Protein AF-A0A935JUA1-F1 (afdb_monomer)

Solvent-accessible surface area (backbone atoms only — not comparable to full-atom values): 9125 Å² total; per-residue (Å²): 142,88,79,90,74,80,82,73,82,75,77,75,76,74,72,76,49,71,68,59,48,51,54,52,48,50,54,49,51,51,56,38,44,55,53,49,54,50,46,40,53,50,44,53,53,50,51,53,51,47,52,55,48,43,54,52,52,71,74,44,95,66,93,47,72,66,62,54,50,54,50,52,53,50,52,52,50,51,50,52,46,51,52,54,48,54,50,41,49,51,53,51,54,53,48,61,71,70,57,89,77,80,52,75,71,60,48,54,51,52,52,51,48,54,48,53,62,70,69,41,48,60,71,59,53,49,52,50,53,54,51,39,52,51,28,53,74,71,66,35,60,67,60,34,40,52,52,53,53,56,46,52,65,69,66,64,123

Mean predicted aligned error: 9.27 Å

Foldseek 3Di:
DDDDDDPPPPPPPPDDDLVRLVVVLVVLLVVLVVLLVVLLVLLVVLLVLLVVLLVVLVPDPFDDPVSVVSLVVSLVSLVVSVVSLVVSVVSLVVSVVVDPDDDPVSVVSSVVSVVSSVLSCSVVSNVLSVVLVVCVVVRNSVVNSVSSVVSVVVNPD

Secondary structure (DSSP, 8-state):
--------------PPPHHHHHHHHHHHHHHHHHHHHHHHHHHHHHHHHHHHHHHHHHH-SS--HHHHHHHHHHHHHHHHHHHHHHHHHHHHHHHHHH-SS--HHHHHHHHHHHHHHHHT-HHHHHHHHHHHHHHHHTT-HHHHHHHHHHHHHHH--

pLDDT: mean 80.03, std 11.72, range [40.88, 91.44]

Nearest PDB structures (foldseek):
  8gl3-assembly1_A  TM=3.895E-01  e=1.467E-01  synthetic construct
  6qhd-assembly1_B  TM=4.869E-01  e=8.454E+00  Homo sapiens

Structure (mmCIF, N/CA/C/O backbone):
data_AF-A0A935JUA1-F1
#
_entry.id   AF-A0A935JUA1-F1
#
loop_
_atom_site.group_PDB
_atom_site.id
_atom_site.type_symbol
_atom_site.label_atom_id
_atom_site.label_alt_id
_atom_site.label_comp_id
_atom_site.label_asym_id
_atom_site.label_entity_id
_atom_site.label_seq_id
_atom_site.pdbx_PDB_ins_code
_atom_site.Cartn_x
_atom_site.Cartn_y
_atom_site.Cartn_z
_atom_site.occupancy
_atom_site.B_iso_or_equiv
_atom_site.auth_seq_id
_atom_site.auth_comp_id
_atom_site.auth_asym_id
_atom_site.auth_atom_id
_atom_site.pdbx_PDB_model_num
ATOM 1 N N . MET A 1 1 ? 32.026 -42.799 -52.537 1.00 51.78 1 MET A N 1
ATOM 2 C CA . MET A 1 1 ? 32.305 -41.855 -51.430 1.00 51.78 1 MET A CA 1
ATOM 3 C C . MET A 1 1 ? 32.327 -40.446 -52.000 1.00 51.78 1 MET A C 1
ATOM 5 O O . MET A 1 1 ? 32.982 -40.281 -53.017 1.00 51.78 1 MET A O 1
ATOM 9 N N . ALA A 1 2 ? 31.596 -39.523 -51.358 1.00 40.88 2 ALA A N 1
ATOM 10 C CA . ALA A 1 2 ? 31.532 -38.050 -51.498 1.00 40.88 2 ALA A CA 1
ATOM 11 C C . ALA A 1 2 ? 30.041 -37.652 -51.431 1.00 40.88 2 ALA A C 1
ATOM 13 O O . ALA A 1 2 ? 29.331 -37.746 -52.421 1.00 40.88 2 ALA A O 1
ATOM 14 N N . ALA A 1 3 ? 29.449 -37.626 -50.238 1.00 42.34 3 ALA A N 1
ATOM 15 C CA . ALA A 1 3 ? 29.450 -36.533 -49.254 1.00 42.34 3 ALA A CA 1
ATOM 16 C C . ALA A 1 3 ? 28.120 -35.762 -49.344 1.00 42.34 3 ALA A C 1
ATOM 18 O O . ALA A 1 3 ? 27.952 -34.854 -50.149 1.00 42.34 3 ALA A O 1
ATOM 19 N N . ASN A 1 4 ? 27.177 -36.192 -48.500 1.00 48.34 4 ASN A N 1
ATOM 20 C CA . ASN A 1 4 ? 26.035 -35.400 -48.057 1.00 48.34 4 ASN A CA 1
ATOM 21 C C . ASN A 1 4 ? 26.548 -34.136 -47.359 1.00 48.34 4 ASN A C 1
ATOM 23 O O . ASN A 1 4 ? 27.278 -34.255 -46.376 1.00 48.34 4 ASN A O 1
ATOM 27 N N . HIS A 1 5 ? 26.071 -32.967 -47.770 1.00 52.44 5 HIS A N 1
ATOM 28 C CA . HIS A 1 5 ? 25.950 -31.823 -46.874 1.00 52.44 5 HIS A CA 1
ATOM 29 C C . HIS A 1 5 ? 24.522 -31.282 -47.004 1.00 52.44 5 HIS A C 1
ATOM 31 O O . HIS A 1 5 ? 24.181 -30.761 -48.063 1.00 52.44 5 HIS A O 1
ATOM 37 N N . PRO A 1 6 ? 23.661 -31.450 -45.983 1.00 52.06 6 PRO A N 1
ATOM 38 C CA . PRO A 1 6 ? 22.397 -30.738 -45.938 1.00 52.06 6 PRO A CA 1
ATOM 39 C C . PRO A 1 6 ? 22.712 -29.268 -45.655 1.00 52.06 6 PRO A C 1
ATOM 41 O O . PRO A 1 6 ? 23.416 -28.960 -44.690 1.00 52.06 6 PRO A O 1
ATOM 44 N N . GLU A 1 7 ? 22.228 -28.375 -46.514 1.00 54.00 7 GLU A N 1
ATOM 45 C CA . GLU A 1 7 ? 22.232 -26.934 -46.275 1.00 54.00 7 GLU A CA 1
ATOM 46 C C . GLU A 1 7 ? 21.521 -26.691 -44.942 1.00 54.00 7 GLU A C 1
ATOM 48 O O . GLU A 1 7 ? 20.315 -26.900 -44.797 1.00 54.00 7 GLU A O 1
ATOM 53 N N . ALA A 1 8 ? 22.306 -26.369 -43.916 1.00 51.72 8 ALA A N 1
ATOM 54 C CA . ALA A 1 8 ? 21.780 -26.053 -42.608 1.00 51.72 8 ALA A CA 1
ATOM 55 C C . ALA A 1 8 ? 20.876 -24.828 -42.762 1.00 51.72 8 ALA A C 1
ATOM 57 O O . ALA A 1 8 ? 21.348 -23.758 -43.144 1.00 51.72 8 ALA A O 1
ATOM 58 N N . ASN A 1 9 ? 19.587 -24.999 -42.462 1.00 45.09 9 ASN A N 1
ATOM 59 C CA . ASN A 1 9 ? 18.669 -23.901 -42.198 1.00 45.09 9 ASN A CA 1
ATOM 60 C C . ASN A 1 9 ? 19.299 -23.028 -41.109 1.00 45.09 9 ASN A C 1
ATOM 62 O O . ASN A 1 9 ? 19.215 -23.338 -39.918 1.00 45.09 9 ASN A O 1
ATOM 66 N N . PHE A 1 10 ? 19.957 -21.952 -41.526 1.00 50.91 10 PHE A N 1
ATOM 67 C CA . PHE A 1 10 ? 20.347 -20.874 -40.644 1.00 50.91 10 PHE A CA 1
ATOM 68 C C . PHE A 1 10 ? 19.043 -20.183 -40.252 1.00 50.91 10 PHE A C 1
ATOM 70 O O . PHE A 1 10 ? 18.526 -19.325 -40.964 1.00 50.91 10 PHE A O 1
ATOM 77 N N . LEU A 1 11 ? 18.443 -20.637 -39.151 1.00 49.06 11 LEU A N 1
ATOM 78 C CA . LEU A 1 11 ? 17.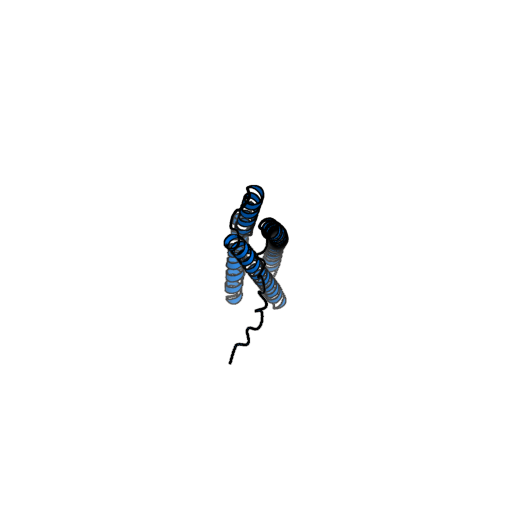500 -19.825 -38.400 1.00 49.06 11 LEU A CA 1
ATOM 79 C C . LEU A 1 11 ? 18.301 -18.618 -37.916 1.00 49.06 11 LEU A C 1
ATOM 81 O O . LEU A 1 11 ? 18.904 -18.644 -36.846 1.00 49.06 11 LEU A O 1
ATOM 85 N N . GLU A 1 12 ? 18.366 -17.596 -38.764 1.00 43.53 12 GLU A N 1
ATOM 86 C CA . GLU A 1 12 ? 18.811 -16.264 -38.404 1.00 43.53 12 GLU A CA 1
ATOM 87 C C . GLU A 1 12 ? 17.841 -15.791 -37.324 1.00 43.53 12 GLU A C 1
ATOM 89 O O . GLU A 1 12 ? 16.721 -15.352 -37.592 1.00 43.53 12 GLU A O 1
ATOM 94 N N . TYR A 1 13 ? 18.229 -16.009 -36.070 1.00 49.69 13 TYR A N 1
ATOM 95 C CA . TYR A 1 13 ? 17.596 -15.387 -34.926 1.00 49.69 13 TYR A CA 1
ATOM 96 C C . TYR A 1 13 ? 17.825 -13.889 -35.131 1.00 49.69 13 TYR A C 1
ATOM 98 O O . TYR A 1 13 ? 18.879 -13.369 -34.775 1.00 49.69 13 TYR A O 1
ATOM 106 N N . LYS A 1 14 ? 16.890 -13.206 -35.803 1.00 55.91 14 LYS A N 1
ATOM 107 C CA . LYS A 1 14 ? 16.879 -11.747 -35.842 1.00 55.91 14 LYS A CA 1
ATOM 108 C C . LYS A 1 14 ? 16.740 -11.297 -34.396 1.00 55.91 14 LYS A C 1
ATOM 110 O O . LYS A 1 14 ? 15.657 -11.390 -33.818 1.00 55.91 14 LYS A O 1
ATOM 115 N N . GLU A 1 15 ? 17.852 -10.893 -33.786 1.00 65.69 15 GLU A N 1
ATOM 116 C CA . GLU A 1 15 ? 17.787 -10.041 -32.607 1.00 65.69 15 GLU A CA 1
ATOM 117 C C . GLU A 1 15 ? 16.885 -8.857 -32.978 1.00 65.69 15 GLU A C 1
ATOM 119 O O . GLU A 1 15 ? 16.989 -8.317 -34.082 1.00 65.69 15 GLU A O 1
ATOM 124 N N . ALA A 1 16 ? 15.933 -8.535 -32.101 1.00 70.69 16 ALA A N 1
ATOM 125 C CA . ALA A 1 16 ? 15.031 -7.414 -32.320 1.00 70.69 16 ALA A CA 1
ATOM 126 C C . ALA A 1 16 ? 15.856 -6.139 -32.536 1.00 70.69 16 ALA A C 1
ATOM 128 O O . ALA A 1 16 ? 16.852 -5.928 -31.840 1.00 70.69 16 ALA A O 1
ATOM 129 N N . SER A 1 17 ? 15.445 -5.313 -33.496 1.00 79.06 17 SER A N 1
ATOM 130 C CA . SER A 1 17 ? 16.126 -4.049 -33.785 1.00 79.06 17 SER A CA 1
ATOM 131 C C . SER A 1 17 ? 16.030 -3.111 -32.578 1.00 79.06 17 SER A C 1
ATOM 133 O O . SER A 1 17 ? 15.059 -3.185 -31.823 1.00 79.06 17 SER A O 1
ATOM 135 N N . ASP A 1 18 ? 16.979 -2.187 -32.417 1.00 77.62 18 ASP A N 1
ATOM 136 C CA . ASP A 1 18 ? 16.958 -1.225 -31.302 1.00 77.62 18 ASP A CA 1
ATOM 137 C C . ASP A 1 18 ? 15.641 -0.420 -31.255 1.00 77.62 18 ASP A C 1
ATOM 139 O O . ASP A 1 18 ? 15.089 -0.202 -30.179 1.00 77.62 18 ASP A O 1
ATOM 143 N N . GLU A 1 19 ? 15.066 -0.073 -32.415 1.00 78.81 19 GLU A N 1
ATOM 144 C CA . GLU A 1 19 ? 13.745 0.575 -32.506 1.00 78.81 19 GLU A CA 1
ATOM 145 C C . GLU A 1 19 ? 12.595 -0.324 -32.017 1.00 78.81 19 GLU A C 1
ATOM 147 O O . GLU A 1 19 ? 11.689 0.144 -31.328 1.00 78.81 19 GLU A O 1
ATOM 152 N N . GLU A 1 20 ? 12.620 -1.621 -32.342 1.00 79.69 20 GLU A N 1
ATOM 153 C CA . GLU A 1 20 ? 11.590 -2.576 -31.905 1.00 79.69 20 GLU A CA 1
ATOM 154 C C . GLU A 1 20 ? 11.672 -2.824 -30.393 1.00 79.69 20 GLU A C 1
ATOM 156 O O . GLU A 1 20 ? 10.647 -2.983 -29.723 1.00 79.69 20 GLU A O 1
ATOM 161 N N . LEU A 1 21 ? 12.891 -2.834 -29.842 1.00 79.19 21 LEU A N 1
ATOM 162 C CA . LEU A 1 21 ? 13.125 -2.917 -28.404 1.00 79.19 21 LEU A CA 1
ATOM 163 C C . LEU A 1 21 ? 12.621 -1.658 -27.690 1.00 79.19 21 LEU A C 1
ATOM 165 O O . LEU A 1 21 ? 11.861 -1.790 -26.731 1.00 79.19 21 LEU A O 1
ATOM 169 N N . ALA A 1 22 ? 12.948 -0.468 -28.198 1.00 78.75 22 ALA A N 1
ATOM 170 C CA . ALA A 1 22 ? 12.501 0.801 -27.626 1.00 78.75 22 ALA A CA 1
ATOM 171 C C . ALA A 1 22 ? 10.967 0.931 -27.623 1.00 78.75 22 ALA A C 1
ATOM 173 O O . ALA A 1 22 ? 10.376 1.267 -26.599 1.00 78.75 22 ALA A O 1
ATOM 174 N N . GLN A 1 23 ? 10.291 0.579 -28.724 1.00 83.38 23 GLN A N 1
ATOM 175 C CA . GLN A 1 23 ? 8.821 0.590 -28.779 1.00 83.38 23 GLN A CA 1
ATOM 176 C C . GLN A 1 23 ? 8.189 -0.3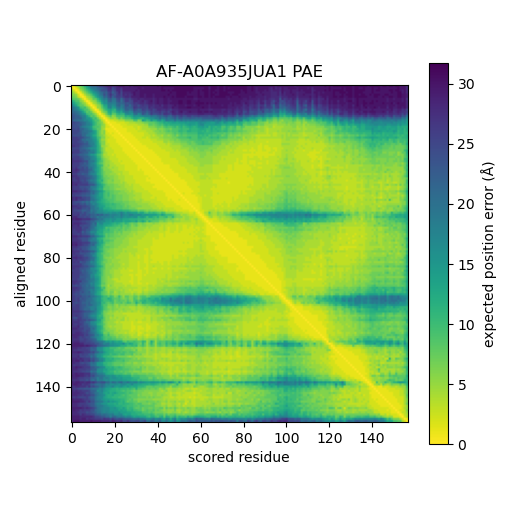81 -27.778 1.00 83.38 23 GLN A C 1
ATOM 178 O O . GLN A 1 23 ? 7.171 -0.079 -27.155 1.00 83.38 23 GLN A O 1
ATOM 183 N N . LYS A 1 24 ? 8.782 -1.564 -27.607 1.00 83.56 24 LYS A N 1
ATOM 184 C CA . LYS A 1 24 ? 8.288 -2.549 -26.644 1.00 83.56 24 LYS A CA 1
ATOM 185 C C . LYS A 1 24 ? 8.484 -2.084 -25.201 1.00 83.56 24 LYS A C 1
ATOM 187 O O . LYS A 1 24 ? 7.615 -2.323 -24.364 1.00 83.56 24 LYS A O 1
ATOM 192 N N . GLU A 1 25 ? 9.609 -1.443 -24.907 1.00 82.12 25 GLU A N 1
ATOM 193 C CA . GLU A 1 25 ? 9.889 -0.854 -23.596 1.00 82.12 25 GLU A CA 1
ATOM 194 C C . GLU A 1 25 ? 8.920 0.282 -23.276 1.00 82.12 25 GLU A C 1
ATOM 196 O O . GLU A 1 25 ? 8.386 0.325 -22.170 1.00 82.12 25 GLU A O 1
ATOM 201 N N . GLU A 1 26 ? 8.628 1.133 -24.256 1.00 83.75 26 GLU A N 1
ATOM 202 C CA . GLU A 1 26 ? 7.653 2.214 -24.142 1.00 83.75 26 GLU A CA 1
ATOM 203 C C . GLU A 1 26 ? 6.261 1.681 -23.769 1.00 83.75 26 GLU A C 1
ATOM 205 O O . GLU A 1 26 ? 5.708 2.056 -22.733 1.00 83.75 26 GLU A O 1
ATOM 210 N N . ILE A 1 27 ? 5.745 0.713 -24.536 1.00 87.00 27 ILE A N 1
ATOM 211 C CA . ILE A 1 27 ? 4.445 0.074 -24.269 1.00 87.00 27 ILE A CA 1
ATOM 212 C C . ILE A 1 27 ? 4.430 -0.579 -22.881 1.00 87.00 27 ILE A C 1
ATOM 214 O O . ILE A 1 27 ? 3.446 -0.477 -22.143 1.00 87.00 27 ILE A O 1
ATOM 218 N N . ASN A 1 28 ? 5.517 -1.256 -22.499 1.00 87.12 28 ASN A N 1
ATOM 219 C CA . ASN A 1 28 ? 5.603 -1.873 -21.181 1.00 87.12 28 ASN A CA 1
ATOM 220 C C . ASN A 1 28 ? 5.592 -0.818 -20.068 1.00 87.12 28 ASN A C 1
ATOM 222 O O . ASN A 1 28 ? 4.934 -1.026 -19.053 1.00 87.12 28 ASN A O 1
ATOM 226 N N . ASN A 1 29 ? 6.308 0.293 -20.234 1.00 86.81 29 ASN A N 1
ATOM 227 C CA . ASN A 1 29 ? 6.377 1.355 -19.236 1.00 86.81 29 ASN A CA 1
ATOM 228 C C . ASN A 1 29 ? 5.041 2.085 -19.085 1.00 86.81 29 ASN A C 1
ATOM 230 O O . ASN A 1 29 ? 4.658 2.385 -17.955 1.00 86.81 29 ASN A O 1
ATOM 234 N N . GLU A 1 30 ? 4.298 2.302 -20.173 1.00 89.12 30 GLU A N 1
ATOM 235 C CA . GLU A 1 30 ? 2.923 2.812 -20.110 1.00 89.12 30 GLU A CA 1
ATOM 236 C C . GLU A 1 30 ? 2.005 1.847 -19.351 1.00 89.12 30 GLU A C 1
ATOM 238 O O . GLU A 1 30 ? 1.319 2.251 -18.414 1.00 89.12 30 GLU A O 1
ATOM 243 N N . ALA A 1 31 ? 2.067 0.548 -19.654 1.00 89.00 31 ALA A N 1
ATOM 244 C CA . ALA A 1 31 ? 1.280 -0.450 -18.934 1.00 89.00 31 ALA A CA 1
ATOM 245 C C . ALA A 1 31 ? 1.652 -0.535 -17.441 1.00 89.00 31 ALA A C 1
ATOM 247 O O . ALA A 1 31 ? 0.787 -0.743 -16.588 1.00 89.00 31 ALA A O 1
ATOM 248 N N . ILE A 1 32 ? 2.936 -0.389 -17.095 1.00 88.00 32 ILE A N 1
ATOM 249 C CA . ILE A 1 32 ? 3.384 -0.320 -15.698 1.00 88.00 32 ILE A CA 1
ATOM 250 C C . ILE A 1 32 ? 2.821 0.946 -15.045 1.00 88.00 32 ILE A C 1
ATOM 252 O O . ILE A 1 32 ? 2.269 0.854 -13.952 1.00 88.00 32 ILE A O 1
ATOM 256 N N . LYS A 1 33 ? 2.903 2.100 -15.716 1.00 87.88 33 LYS A N 1
ATOM 257 C CA . LYS A 1 33 ? 2.374 3.373 -15.217 1.00 87.88 33 LYS A CA 1
ATOM 258 C C . LYS A 1 33 ? 0.890 3.272 -14.885 1.00 87.88 33 LYS A C 1
ATOM 260 O O . LYS A 1 33 ? 0.508 3.590 -13.764 1.00 87.88 33 LYS A O 1
ATOM 265 N N . ASP A 1 34 ? 0.080 2.786 -15.819 1.00 89.75 34 ASP A N 1
ATOM 266 C CA . ASP A 1 34 ? -1.369 2.675 -15.641 1.00 89.75 34 ASP A CA 1
ATOM 267 C C . ASP A 1 34 ? -1.725 1.758 -14.464 1.00 89.75 34 ASP A C 1
ATOM 269 O O . ASP A 1 34 ? -2.580 2.093 -13.640 1.00 89.75 34 ASP A O 1
ATOM 273 N N . ASN A 1 35 ? -1.019 0.628 -14.334 1.00 87.38 35 ASN A N 1
ATOM 274 C CA . ASN A 1 35 ? -1.189 -0.280 -13.201 1.00 87.38 35 ASN A CA 1
ATOM 275 C C . ASN A 1 35 ? -0.814 0.388 -11.869 1.00 87.38 35 ASN A C 1
ATOM 277 O O . ASN A 1 35 ? -1.527 0.213 -10.882 1.00 87.38 35 ASN A O 1
ATOM 281 N N . LEU A 1 36 ? 0.274 1.164 -11.826 1.00 84.56 36 LEU A N 1
ATOM 282 C CA . LEU A 1 36 ? 0.684 1.880 -10.616 1.00 84.56 36 LEU A CA 1
ATOM 283 C C . LEU A 1 36 ? -0.284 3.004 -10.261 1.00 84.56 36 LEU A C 1
ATOM 285 O O . LEU A 1 36 ? -0.635 3.148 -9.095 1.00 84.56 36 LEU A O 1
ATOM 289 N N . GLU A 1 37 ? -0.759 3.778 -11.236 1.00 86.69 37 GLU A N 1
ATOM 290 C CA . GLU A 1 37 ? -1.757 4.821 -10.996 1.00 86.69 37 GLU A CA 1
ATOM 291 C C . GLU A 1 37 ? -3.067 4.242 -10.451 1.00 86.69 37 GLU A C 1
ATOM 293 O O . GLU A 1 37 ? -3.680 4.824 -9.549 1.00 86.69 37 GLU A O 1
ATOM 298 N N . ASP A 1 38 ? -3.511 3.100 -10.980 1.00 87.56 38 ASP A N 1
ATOM 299 C CA . ASP A 1 38 ? -4.674 2.396 -10.447 1.00 87.56 38 ASP A CA 1
ATOM 300 C C . ASP A 1 38 ? -4.415 1.891 -9.023 1.00 87.56 38 ASP A C 1
ATOM 302 O O . ASP A 1 38 ? -5.232 2.115 -8.126 1.00 87.56 38 ASP A O 1
ATOM 306 N N . ALA A 1 39 ? -3.244 1.312 -8.774 1.00 84.50 39 ALA A N 1
ATOM 307 C CA . ALA A 1 39 ? -2.876 0.829 -7.454 1.00 84.50 39 ALA A CA 1
ATOM 308 C C . ALA A 1 39 ? -2.766 1.976 -6.423 1.00 84.50 39 ALA A C 1
ATOM 310 O O . ALA A 1 39 ? -3.293 1.848 -5.319 1.00 84.50 39 ALA A O 1
ATOM 311 N N . VAL A 1 40 ? -2.225 3.146 -6.793 1.00 83.69 40 VAL A N 1
ATOM 312 C CA . VAL A 1 40 ? -2.254 4.377 -5.972 1.00 83.69 40 VAL A CA 1
ATOM 313 C C . VAL A 1 40 ? -3.696 4.782 -5.650 1.00 83.69 40 VAL A C 1
ATOM 315 O O . VAL A 1 40 ? -4.024 5.070 -4.495 1.00 83.69 40 VAL A O 1
ATOM 318 N N . LYS A 1 41 ? -4.591 4.801 -6.648 1.00 86.62 41 LYS A N 1
ATOM 319 C CA . LYS A 1 41 ? -6.013 5.140 -6.444 1.00 86.62 41 LYS A CA 1
ATOM 320 C C . LYS A 1 41 ? -6.694 4.147 -5.503 1.00 86.62 41 LYS A C 1
ATOM 322 O O . LYS A 1 41 ? -7.481 4.549 -4.646 1.00 86.62 41 LYS A O 1
ATOM 327 N N . GLN A 1 42 ? -6.414 2.858 -5.653 1.00 87.44 42 GLN A N 1
ATOM 328 C CA . GLN A 1 42 ? -6.959 1.815 -4.793 1.00 87.44 42 GLN A CA 1
ATOM 329 C C . GLN A 1 42 ? -6.408 1.899 -3.359 1.00 87.44 42 GLN A C 1
ATOM 331 O O . GLN A 1 42 ? -7.190 1.758 -2.418 1.00 87.44 42 GLN A O 1
ATOM 336 N N . SER A 1 43 ? -5.121 2.215 -3.175 1.00 85.62 43 SER A N 1
ATOM 337 C CA . SER A 1 43 ? -4.521 2.478 -1.858 1.00 85.62 43 SER A CA 1
ATOM 338 C C . SER A 1 43 ? -5.205 3.647 -1.148 1.00 85.62 43 SER A C 1
ATOM 340 O O . SER A 1 43 ? -5.582 3.520 0.015 1.00 85.62 43 SER A O 1
ATOM 342 N N . LYS A 1 44 ? -5.476 4.754 -1.857 1.00 85.50 44 LYS A N 1
ATOM 343 C CA . LYS A 1 44 ? -6.243 5.889 -1.305 1.00 85.50 44 LYS A CA 1
ATOM 344 C C . LYS A 1 44 ? -7.646 5.471 -0.858 1.00 85.50 44 LYS A C 1
ATOM 346 O O . LYS A 1 44 ? -8.034 5.742 0.273 1.00 85.50 44 LYS A O 1
ATOM 351 N N . LYS A 1 45 ? -8.365 4.708 -1.686 1.00 88.62 45 LYS A N 1
ATOM 352 C CA . L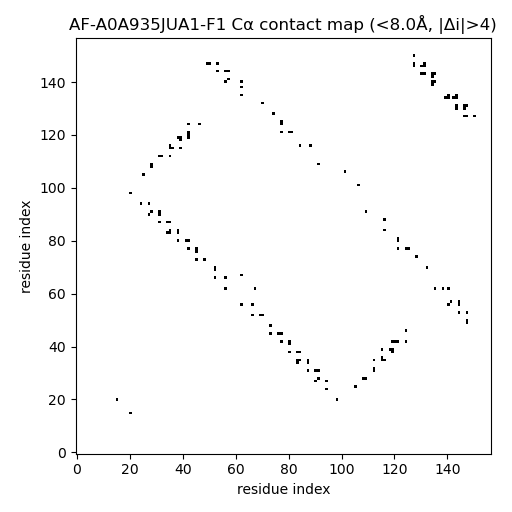YS A 1 45 ? -9.686 4.165 -1.318 1.00 88.62 45 LYS A CA 1
ATOM 353 C C . LYS A 1 45 ? -9.632 3.234 -0.107 1.00 88.62 45 LYS A C 1
ATOM 355 O O . LYS A 1 45 ? -10.594 3.152 0.653 1.00 88.62 45 LYS A O 1
ATOM 360 N N . LEU A 1 46 ? -8.548 2.477 0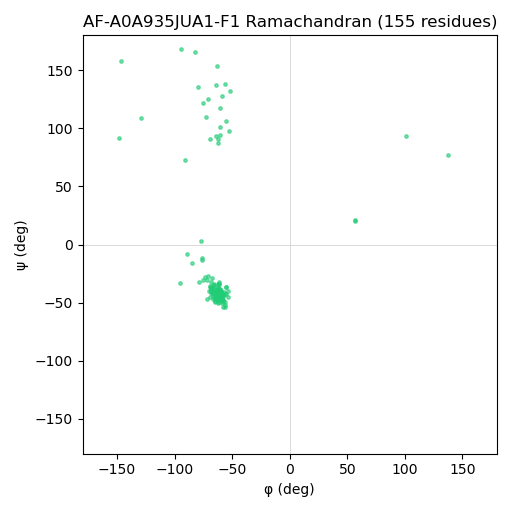.054 1.00 88.62 46 LEU A N 1
ATOM 361 C CA . LEU A 1 46 ? -8.355 1.605 1.208 1.00 88.62 46 LEU A CA 1
ATOM 362 C C . LEU A 1 46 ? -8.146 2.420 2.493 1.00 88.62 46 LEU A C 1
ATOM 364 O O . LEU A 1 46 ? -8.728 2.068 3.518 1.00 88.62 46 LEU A O 1
ATOM 368 N N . LEU A 1 47 ? -7.398 3.527 2.423 1.00 84.25 47 LEU A N 1
ATOM 369 C CA . LEU A 1 47 ? -7.252 4.485 3.526 1.00 84.25 47 LEU A CA 1
ATOM 370 C C . LEU A 1 47 ? -8.592 5.120 3.918 1.00 84.25 47 LEU A C 1
ATOM 372 O O . LEU A 1 47 ? -8.919 5.180 5.099 1.00 84.25 47 LEU A O 1
ATOM 376 N N . GLU A 1 48 ? -9.407 5.528 2.943 1.00 88.94 48 GLU A N 1
ATOM 377 C CA . GLU A 1 48 ? -10.747 6.070 3.210 1.00 88.94 48 GLU A CA 1
ATOM 378 C C . GLU A 1 48 ? -11.635 5.042 3.930 1.00 88.94 48 GLU A C 1
ATOM 380 O O . GLU A 1 48 ? -12.229 5.333 4.969 1.00 88.94 48 GLU A O 1
ATOM 385 N N . LYS A 1 49 ? -11.652 3.793 3.444 1.00 89.56 49 LYS A N 1
ATOM 386 C CA . LYS A 1 49 ? -12.382 2.698 4.102 1.00 89.56 49 LYS A CA 1
ATOM 387 C C . LYS A 1 49 ? -11.872 2.415 5.514 1.00 89.56 49 LYS A C 1
ATOM 389 O O . LYS A 1 49 ? -12.662 1.994 6.356 1.00 89.56 49 LYS A O 1
ATOM 394 N N . LEU A 1 50 ? -10.576 2.600 5.775 1.00 86.25 50 LEU A N 1
ATOM 395 C CA . LEU A 1 50 ? -9.994 2.484 7.115 1.00 86.25 50 LEU A CA 1
ATOM 396 C C . LEU A 1 50 ? -10.520 3.569 8.054 1.00 86.25 50 LEU A C 1
ATOM 398 O O . LEU A 1 50 ? -10.887 3.247 9.185 1.00 86.25 50 LEU A O 1
ATOM 402 N N . GLY A 1 51 ? -10.650 4.804 7.569 1.00 87.50 51 GLY A N 1
ATOM 403 C CA . GLY A 1 51 ? -11.299 5.888 8.306 1.00 87.50 51 GLY A CA 1
ATOM 404 C C . GLY A 1 51 ? -12.749 5.550 8.666 1.00 87.50 51 GLY A C 1
ATOM 405 O O . GLY A 1 51 ? -13.119 5.569 9.843 1.00 87.50 51 GLY A O 1
ATOM 406 N N . ASP A 1 52 ? -13.540 5.112 7.682 1.00 89.62 52 ASP A N 1
ATOM 407 C CA . ASP A 1 52 ? -14.928 4.678 7.898 1.00 89.62 52 ASP A CA 1
ATOM 408 C C . ASP A 1 52 ? -15.020 3.503 8.884 1.00 89.62 52 ASP A C 1
ATOM 410 O O . ASP A 1 52 ? -15.925 3.418 9.722 1.00 89.62 52 ASP A O 1
ATOM 414 N N . TYR A 1 53 ? -14.089 2.556 8.773 1.00 86.94 53 TYR A N 1
ATOM 415 C CA . TYR A 1 53 ? -14.007 1.392 9.643 1.00 86.94 53 TYR A CA 1
ATOM 416 C C . TYR A 1 53 ? -13.720 1.792 11.093 1.00 86.94 53 TYR A C 1
ATOM 418 O O . TYR A 1 53 ? -14.400 1.327 12.011 1.00 86.94 53 TYR A O 1
ATOM 426 N N . LYS A 1 54 ? -12.764 2.699 11.301 1.00 85.81 54 LYS A N 1
ATOM 427 C CA . LYS A 1 54 ? -12.438 3.293 12.601 1.00 85.81 54 LYS A CA 1
ATOM 428 C C . LYS A 1 54 ? -13.653 3.997 13.211 1.00 85.81 54 LYS A C 1
ATOM 430 O O . LYS A 1 54 ? -13.945 3.790 14.391 1.00 85.81 54 LYS A O 1
ATOM 435 N N . ASP A 1 55 ? -14.404 4.770 12.432 1.00 88.75 55 ASP A N 1
ATOM 436 C CA . ASP A 1 55 ? -15.600 5.462 12.929 1.00 88.75 55 ASP A CA 1
ATOM 437 C C . ASP A 1 55 ? -16.723 4.488 13.299 1.00 88.75 55 ASP A C 1
ATOM 439 O O . ASP A 1 55 ? -17.338 4.611 14.365 1.00 88.75 55 ASP A O 1
ATOM 443 N N . LYS A 1 56 ? -16.931 3.443 12.490 1.00 86.81 56 LYS A N 1
ATOM 444 C CA . LYS A 1 56 ? -17.834 2.333 12.835 1.00 86.81 56 LYS A CA 1
ATOM 445 C C . LYS A 1 56 ? -17.403 1.634 14.120 1.00 86.81 56 LYS A C 1
ATOM 447 O O . LYS A 1 56 ? -18.250 1.356 14.971 1.00 86.81 56 LYS A O 1
ATOM 452 N N . LEU A 1 57 ? -16.107 1.355 14.284 1.00 85.75 57 LEU A N 1
ATOM 453 C CA . LEU A 1 57 ? -15.581 0.747 15.504 1.00 85.75 57 LEU A CA 1
ATOM 454 C C . LEU A 1 57 ? -15.916 1.606 16.718 1.00 85.75 57 LEU A C 1
ATOM 456 O O . LEU A 1 57 ? -16.438 1.065 17.689 1.00 85.75 57 LEU A O 1
ATOM 460 N N . ARG A 1 58 ? -15.693 2.925 16.669 1.00 87.31 58 ARG A N 1
ATOM 461 C CA . ARG A 1 58 ? -15.995 3.850 17.781 1.00 87.31 58 ARG A CA 1
ATOM 462 C C . ARG A 1 58 ? -17.451 3.762 18.230 1.00 87.31 58 ARG A C 1
ATOM 464 O O . ARG A 1 58 ? -17.705 3.701 19.430 1.00 87.31 58 ARG A O 1
ATOM 471 N N . GLN A 1 59 ? -18.387 3.693 17.286 1.00 87.50 59 GLN A N 1
ATOM 472 C CA . GLN A 1 59 ? -19.825 3.642 17.572 1.00 87.50 59 GLN A CA 1
ATOM 473 C C . GLN A 1 59 ? -20.282 2.300 18.161 1.00 87.50 59 GLN A C 1
ATOM 475 O O . GLN A 1 59 ? -21.237 2.250 18.940 1.00 87.50 59 GLN A O 1
ATOM 480 N N . LYS A 1 60 ? -19.622 1.193 17.804 1.00 82.06 60 LYS A N 1
ATOM 481 C CA . LYS A 1 60 ? -20.006 -0.140 18.284 1.00 82.06 60 LYS A CA 1
ATOM 482 C C . LYS A 1 60 ? -19.505 -0.406 19.701 1.00 82.06 60 LYS A C 1
ATOM 484 O O . LYS A 1 60 ? -18.339 -0.188 20.011 1.00 82.06 60 LYS A O 1
ATOM 489 N N . LYS A 1 61 ? -20.367 -0.963 20.558 1.00 77.06 61 LYS A N 1
ATOM 490 C CA . LYS A 1 61 ? -19.993 -1.379 21.925 1.00 77.06 61 LYS A CA 1
ATOM 491 C C . LYS A 1 61 ? -19.084 -2.613 21.953 1.00 77.06 61 LYS A C 1
ATOM 493 O O . LYS A 1 61 ? -18.318 -2.769 22.894 1.00 77.06 61 LYS A O 1
ATOM 498 N N . SER A 1 62 ? -19.158 -3.472 20.940 1.00 77.81 62 SER A N 1
ATOM 499 C CA . SER A 1 62 ? -18.354 -4.691 20.830 1.00 77.81 62 SER A CA 1
ATOM 500 C C . SER A 1 62 ? -18.017 -5.010 19.372 1.00 77.81 62 SER A C 1
ATOM 502 O O . SER A 1 62 ? -18.693 -4.557 18.446 1.00 77.81 62 SER A O 1
ATOM 504 N N . LEU A 1 63 ? -16.951 -5.789 19.176 1.00 81.06 63 LEU A N 1
ATOM 505 C CA . LEU A 1 63 ? -16.566 -6.337 17.877 1.00 81.06 63 LEU A CA 1
ATOM 506 C C . LEU A 1 63 ? -17.540 -7.452 17.485 1.00 81.06 63 LEU A C 1
ATOM 508 O O . LEU A 1 63 ? -17.521 -8.530 18.078 1.00 81.06 63 LEU A O 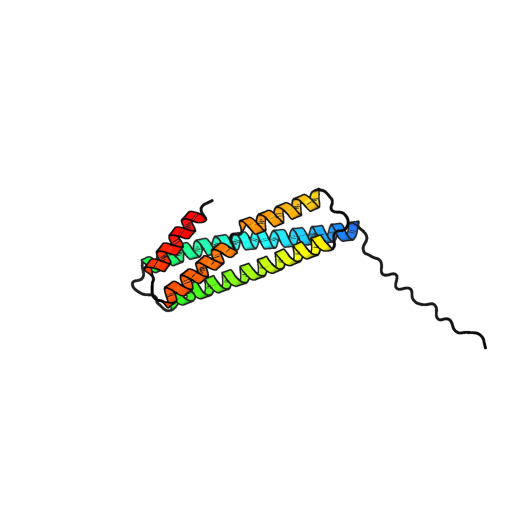1
ATOM 512 N N . ASP A 1 64 ? -18.372 -7.201 16.477 1.00 84.44 64 ASP A N 1
ATOM 513 C CA . ASP A 1 64 ? -19.225 -8.228 15.884 1.00 84.44 64 ASP A CA 1
ATOM 514 C C . ASP A 1 64 ? -18.584 -8.874 14.648 1.00 84.44 64 ASP A C 1
ATOM 516 O O . ASP A 1 64 ? -17.553 -8.438 14.126 1.00 84.44 64 ASP A O 1
ATOM 520 N N . TRP A 1 65 ? -19.191 -9.972 14.199 1.00 86.19 65 TRP A N 1
ATOM 521 C CA . TRP A 1 65 ? -18.695 -10.758 13.072 1.00 86.19 65 TRP A CA 1
ATOM 522 C C . TRP A 1 65 ? -18.647 -9.945 11.768 1.00 86.19 65 TRP A C 1
ATOM 524 O O . TRP A 1 65 ? -17.738 -10.138 10.964 1.00 86.19 65 TRP A O 1
ATOM 534 N N . GLN A 1 66 ? -19.591 -9.018 11.571 1.00 87.25 66 GLN A N 1
ATOM 535 C CA . GLN A 1 66 ? -19.662 -8.184 10.373 1.00 87.25 66 GLN A CA 1
ATOM 536 C C . GLN A 1 66 ? -18.464 -7.237 10.313 1.00 87.25 66 GLN A C 1
ATOM 538 O O . GLN A 1 66 ? -17.812 -7.124 9.280 1.00 87.25 66 GLN A O 1
ATOM 543 N N . THR A 1 67 ? -18.134 -6.608 11.440 1.00 85.75 67 THR A N 1
ATOM 544 C CA . THR A 1 67 ? -16.964 -5.740 11.567 1.00 85.75 67 THR A CA 1
ATOM 545 C C . THR A 1 67 ? -15.665 -6.513 11.315 1.00 85.75 67 THR A C 1
ATOM 547 O O . THR A 1 67 ? -14.829 -6.054 10.542 1.00 85.75 67 THR A O 1
ATOM 550 N N . LYS A 1 68 ? -15.524 -7.736 11.844 1.00 84.38 68 LYS A N 1
ATOM 551 C CA . LYS A 1 68 ? -14.373 -8.595 11.505 1.00 84.38 68 LYS A CA 1
ATOM 552 C C . LYS A 1 68 ? -14.300 -8.895 10.005 1.00 84.38 68 LYS A C 1
ATOM 554 O O . LYS A 1 68 ? -13.223 -8.824 9.416 1.00 84.38 68 LYS A O 1
ATOM 559 N N . LYS A 1 69 ? -15.444 -9.175 9.373 1.00 89.00 69 LYS A N 1
ATOM 560 C CA . LYS A 1 69 ? -15.501 -9.503 7.945 1.00 89.00 69 LYS A CA 1
ATOM 561 C C . LYS A 1 69 ? -15.130 -8.327 7.045 1.00 89.00 69 LYS A C 1
ATOM 563 O O . LYS A 1 69 ? -14.523 -8.530 5.994 1.00 89.00 69 LYS A O 1
ATOM 568 N N . ASP A 1 70 ? -15.501 -7.116 7.442 1.00 89.62 70 ASP A N 1
ATOM 569 C CA . ASP A 1 70 ? -15.149 -5.899 6.713 1.00 89.62 70 ASP A CA 1
ATOM 570 C C . ASP A 1 70 ? -13.628 -5.695 6.707 1.00 89.62 70 ASP A C 1
ATOM 572 O O . ASP A 1 70 ? -13.052 -5.470 5.641 1.00 89.62 70 ASP A O 1
ATOM 576 N N . LEU A 1 71 ? -12.964 -5.889 7.853 1.00 87.12 71 LEU A N 1
ATOM 577 C CA . LEU A 1 71 ? -11.506 -5.837 7.912 1.00 87.12 71 LEU A CA 1
ATOM 578 C C . LEU A 1 71 ? -10.852 -6.950 7.080 1.00 87.12 71 LEU A C 1
ATOM 580 O O . LEU A 1 71 ? -9.924 -6.667 6.333 1.00 87.12 71 LEU A O 1
ATOM 584 N N . GLU A 1 72 ? -11.334 -8.196 7.153 1.00 88.94 72 GLU A N 1
ATOM 585 C CA . GLU A 1 72 ? -10.796 -9.294 6.328 1.00 88.94 72 GLU A CA 1
ATOM 586 C C . GLU A 1 72 ? -10.791 -8.938 4.836 1.00 88.94 72 GLU A C 1
ATOM 588 O O . GLU A 1 72 ? -9.786 -9.136 4.152 1.00 88.94 72 GLU A O 1
ATOM 593 N N . LYS A 1 73 ? -11.891 -8.360 4.335 1.00 91.44 73 LYS A N 1
ATOM 594 C CA . LYS A 1 73 ? -11.993 -7.905 2.941 1.00 91.44 73 LYS A CA 1
ATOM 595 C C . LYS A 1 73 ? -10.986 -6.805 2.623 1.00 91.44 73 LYS A C 1
ATOM 597 O O . LYS A 1 73 ? -10.426 -6.788 1.530 1.00 91.44 73 LYS A O 1
ATOM 602 N N . MET A 1 74 ? -10.773 -5.881 3.554 1.00 90.69 74 MET A N 1
ATOM 603 C CA . MET A 1 74 ? -9.788 -4.813 3.398 1.00 90.69 74 MET A CA 1
ATOM 604 C C . MET A 1 74 ? -8.360 -5.366 3.390 1.00 90.69 74 MET A C 1
ATOM 606 O O . MET A 1 74 ? -7.555 -4.937 2.571 1.00 90.69 74 MET A O 1
ATOM 610 N N . THR A 1 75 ? -8.051 -6.364 4.223 1.00 88.31 75 THR A N 1
ATOM 611 C CA . THR A 1 75 ? -6.747 -7.042 4.205 1.00 88.31 75 THR A CA 1
ATOM 612 C C . THR A 1 75 ? -6.536 -7.787 2.896 1.00 88.31 75 THR A C 1
ATOM 614 O O . THR A 1 75 ? -5.447 -7.757 2.335 1.00 88.31 75 THR A O 1
ATOM 617 N N . GLU A 1 76 ? -7.567 -8.445 2.373 1.00 90.88 76 GLU A N 1
ATOM 618 C CA . GLU A 1 76 ? -7.474 -9.117 1.080 1.00 90.88 76 GLU A CA 1
ATOM 619 C C . GLU A 1 76 ? -7.245 -8.117 -0.067 1.00 90.88 76 GLU A C 1
ATOM 621 O O . GLU A 1 76 ? -6.439 -8.377 -0.958 1.00 90.88 76 GLU A O 1
ATOM 626 N N . GLN A 1 77 ? -7.895 -6.949 -0.021 1.00 90.31 77 GLN A N 1
ATOM 627 C CA . GLN A 1 77 ? -7.638 -5.852 -0.963 1.00 90.31 77 GLN A CA 1
ATOM 628 C C . GLN A 1 77 ? -6.199 -5.336 -0.852 1.00 90.31 77 GLN A C 1
ATOM 630 O O . GLN A 1 77 ? -5.535 -5.191 -1.873 1.00 90.31 77 GLN A O 1
ATOM 635 N N . GLN A 1 78 ? -5.693 -5.132 0.368 1.00 87.75 78 GLN A N 1
ATOM 636 C CA . GLN A 1 78 ? -4.304 -4.733 0.609 1.00 87.75 78 GLN A CA 1
ATOM 637 C C . GLN A 1 78 ? -3.309 -5.745 0.021 1.00 87.75 78 GLN A C 1
ATOM 639 O O . GLN A 1 78 ? -2.360 -5.347 -0.648 1.00 87.75 78 GLN A O 1
ATOM 644 N N . LYS A 1 79 ? -3.543 -7.050 0.210 1.00 89.06 79 LYS A N 1
ATOM 645 C CA . LYS A 1 79 ? -2.681 -8.100 -0.354 1.00 89.06 79 LYS A CA 1
ATOM 646 C C . LYS A 1 79 ? -2.662 -8.079 -1.879 1.00 89.06 79 LYS A C 1
ATOM 648 O O . LYS A 1 79 ? -1.588 -8.136 -2.466 1.00 89.06 79 LYS A O 1
ATOM 653 N N . LYS A 1 80 ? -3.828 -7.936 -2.518 1.00 89.31 80 LYS A N 1
ATOM 654 C CA . LYS A 1 80 ? -3.919 -7.824 -3.984 1.00 89.31 80 LYS A CA 1
ATOM 655 C C . LYS A 1 80 ? -3.164 -6.606 -4.507 1.00 89.31 80 LYS A C 1
ATOM 657 O O . LYS A 1 80 ? -2.475 -6.714 -5.514 1.00 89.31 80 LYS A O 1
ATOM 662 N N . LEU A 1 81 ? -3.251 -5.475 -3.807 1.00 87.88 81 LEU A N 1
ATOM 663 C CA . LEU A 1 81 ? -2.466 -4.291 -4.152 1.00 87.88 81 LEU A CA 1
ATOM 664 C C . LEU A 1 81 ? -0.970 -4.569 -4.045 1.00 87.88 81 LEU A C 1
ATOM 666 O O . LEU A 1 81 ? -0.224 -4.238 -4.960 1.00 87.88 81 LEU A O 1
ATOM 670 N N . GLN A 1 82 ? -0.530 -5.239 -2.980 1.00 85.19 82 GLN A N 1
ATOM 671 C CA . GLN A 1 82 ? 0.871 -5.616 -2.824 1.00 85.19 82 GLN A CA 1
ATOM 672 C C . GLN A 1 82 ? 1.376 -6.521 -3.953 1.00 85.19 82 GLN A C 1
ATOM 674 O O . GLN A 1 82 ? 2.457 -6.272 -4.478 1.00 85.19 82 GLN A O 1
ATOM 679 N N . GLU A 1 83 ? 0.583 -7.501 -4.377 1.00 88.06 83 GLU A N 1
ATOM 680 C CA . GLU A 1 83 ? 0.922 -8.354 -5.521 1.00 88.06 83 GLU A CA 1
ATOM 681 C C . GLU A 1 83 ? 1.026 -7.550 -6.827 1.00 88.06 83 GLU A C 1
ATOM 683 O O . GLU A 1 83 ? 1.980 -7.729 -7.584 1.00 88.06 83 GLU A O 1
ATOM 688 N N . GLN A 1 84 ? 0.092 -6.624 -7.076 1.00 85.44 84 GLN A N 1
ATOM 689 C CA . GLN A 1 84 ? 0.140 -5.731 -8.242 1.00 85.44 84 GLN A CA 1
ATOM 690 C C . GLN A 1 84 ? 1.396 -4.849 -8.234 1.00 85.44 84 GLN A C 1
ATOM 692 O O . GLN A 1 84 ? 2.024 -4.663 -9.277 1.00 85.44 84 GLN A O 1
ATOM 697 N N . PHE A 1 85 ? 1.798 -4.353 -7.061 1.00 83.62 85 PHE A N 1
ATOM 698 C CA . PHE A 1 85 ? 3.031 -3.588 -6.892 1.00 83.62 85 PHE A CA 1
ATOM 699 C C . PHE A 1 85 ? 4.281 -4.411 -7.176 1.00 83.62 85 PHE A C 1
ATOM 701 O O . PHE A 1 85 ? 5.163 -3.962 -7.907 1.00 83.62 85 PHE A O 1
ATOM 708 N N . GLU A 1 86 ? 4.377 -5.605 -6.601 1.00 85.81 86 GLU A N 1
ATOM 709 C CA . GLU A 1 86 ? 5.532 -6.479 -6.796 1.00 85.81 86 GLU A CA 1
ATOM 710 C C . GLU A 1 86 ? 5.669 -6.909 -8.264 1.00 85.81 86 GLU A C 1
ATOM 712 O O . GLU A 1 86 ? 6.778 -6.894 -8.804 1.00 85.81 86 GLU A O 1
ATOM 717 N N . ASP A 1 87 ? 4.555 -7.203 -8.941 1.00 87.62 87 ASP A N 1
ATOM 718 C CA . ASP A 1 87 ? 4.541 -7.522 -10.372 1.00 87.62 87 ASP A CA 1
ATOM 719 C C . ASP A 1 87 ? 4.976 -6.327 -11.235 1.00 87.62 87 ASP A C 1
ATOM 721 O O . ASP A 1 87 ? 5.854 -6.461 -12.091 1.00 87.62 87 ASP A O 1
ATOM 725 N N . ALA A 1 88 ? 4.428 -5.136 -10.973 1.00 86.88 88 ALA A N 1
ATOM 726 C CA . ALA A 1 88 ? 4.812 -3.913 -11.673 1.00 86.88 88 ALA A CA 1
ATOM 727 C C . ALA A 1 88 ? 6.303 -3.590 -11.477 1.00 86.88 88 ALA A C 1
ATOM 729 O O . ALA A 1 88 ? 6.996 -3.236 -12.435 1.00 86.88 88 ALA A O 1
ATOM 730 N N . LYS A 1 89 ? 6.820 -3.760 -10.251 1.00 84.56 89 LYS A N 1
ATOM 731 C CA . LYS A 1 89 ? 8.232 -3.524 -9.925 1.00 84.56 89 LYS A CA 1
ATOM 732 C C . LYS A 1 89 ? 9.130 -4.494 -10.677 1.00 84.56 89 LYS A C 1
ATOM 734 O O . LYS A 1 89 ? 10.097 -4.074 -11.308 1.00 84.56 89 LYS A O 1
ATOM 739 N N . LYS A 1 90 ? 8.776 -5.779 -10.670 1.00 88.31 90 LYS A N 1
ATOM 740 C CA . LYS A 1 90 ? 9.530 -6.811 -11.380 1.00 88.31 90 LYS A CA 1
ATOM 741 C C . LYS A 1 90 ? 9.566 -6.546 -12.886 1.00 88.31 90 LYS A C 1
ATOM 743 O O . LYS A 1 90 ? 10.631 -6.658 -13.487 1.00 88.31 90 LYS A O 1
ATOM 748 N N . LYS A 1 91 ? 8.440 -6.154 -13.492 1.00 87.62 91 LYS A N 1
ATOM 749 C CA . LYS A 1 91 ? 8.376 -5.785 -14.918 1.00 87.62 91 LYS A CA 1
ATOM 750 C C . LYS A 1 91 ? 9.280 -4.596 -15.243 1.00 87.62 91 LYS A C 1
ATOM 752 O O . LYS A 1 91 ? 9.986 -4.637 -16.247 1.00 87.62 91 LYS A O 1
ATOM 757 N N . LEU A 1 92 ? 9.310 -3.579 -14.379 1.00 85.50 92 LEU A N 1
ATOM 758 C CA . LEU A 1 92 ? 10.210 -2.437 -14.538 1.00 85.50 92 LEU A CA 1
ATOM 759 C C . LEU A 1 92 ? 11.684 -2.862 -14.453 1.00 85.50 92 LEU A C 1
ATOM 761 O O . LEU A 1 92 ? 12.477 -2.504 -15.319 1.00 85.50 92 LEU A O 1
ATOM 765 N N . GLU A 1 93 ? 12.053 -3.669 -13.456 1.00 85.81 93 GLU A N 1
ATOM 766 C CA . GLU A 1 93 ? 13.420 -4.193 -13.313 1.00 85.81 93 GLU A CA 1
ATOM 767 C C . GLU A 1 93 ? 13.839 -5.077 -14.498 1.00 85.81 93 GLU A C 1
ATOM 769 O O . GLU A 1 93 ? 14.999 -5.061 -14.915 1.00 85.81 93 GLU A O 1
ATOM 774 N N . GLU A 1 94 ? 12.912 -5.857 -15.055 1.00 86.69 94 GLU A N 1
ATOM 775 C CA . GLU A 1 94 ? 13.155 -6.657 -16.255 1.00 86.69 94 GLU A CA 1
ATOM 776 C C . GLU A 1 94 ? 13.342 -5.796 -17.509 1.00 86.69 94 GLU A C 1
ATOM 778 O O . GLU A 1 94 ? 14.194 -6.143 -18.330 1.00 86.69 94 GLU A O 1
ATOM 783 N N . ASN A 1 95 ? 12.597 -4.694 -17.656 1.00 82.44 95 ASN A N 1
ATOM 784 C CA . ASN A 1 95 ? 12.809 -3.724 -18.736 1.00 82.44 95 ASN A CA 1
ATOM 785 C C . ASN A 1 95 ? 14.201 -3.088 -18.616 1.00 82.44 95 ASN A C 1
ATOM 787 O O . ASN A 1 95 ? 14.985 -3.163 -19.555 1.00 82.44 95 ASN A O 1
ATOM 791 N N . LEU A 1 96 ? 14.557 -2.586 -17.428 1.00 81.62 96 LEU A N 1
ATOM 792 C CA . LEU A 1 96 ? 15.862 -1.964 -17.161 1.00 81.62 96 LEU A CA 1
ATOM 793 C C . LEU A 1 96 ? 17.048 -2.881 -17.502 1.00 81.62 96 LEU A C 1
ATOM 795 O O . LEU A 1 96 ? 18.073 -2.421 -17.991 1.00 81.62 96 LEU A O 1
ATOM 799 N N . LYS A 1 97 ? 16.923 -4.192 -17.259 1.00 83.31 97 LYS A N 1
ATOM 800 C CA . LYS A 1 97 ? 17.979 -5.173 -17.571 1.00 83.31 97 LYS A CA 1
ATOM 801 C C . LYS A 1 97 ? 18.127 -5.477 -19.060 1.00 83.31 97 LYS A C 1
ATOM 803 O O . LYS A 1 97 ? 19.196 -5.919 -19.476 1.00 83.31 97 LYS A O 1
ATOM 808 N N . LYS A 1 98 ? 17.052 -5.348 -19.839 1.00 80.44 98 LYS A N 1
ATOM 809 C CA . LYS A 1 98 ? 17.049 -5.638 -21.285 1.00 80.44 98 LYS A CA 1
ATOM 810 C C . LYS A 1 98 ? 17.518 -4.442 -22.109 1.00 80.44 98 LYS A C 1
ATOM 812 O O . LYS A 1 98 ? 17.913 -4.620 -23.261 1.00 80.44 98 LYS A O 1
ATOM 817 N N . GLN A 1 99 ? 17.537 -3.273 -21.487 1.00 71.50 99 GLN A N 1
ATOM 818 C CA . GLN A 1 99 ? 17.879 -2.017 -22.110 1.00 71.50 99 GLN A CA 1
ATOM 819 C C . GLN A 1 99 ? 19.391 -1.889 -22.334 1.00 71.50 99 GLN A C 1
ATOM 821 O O . GLN A 1 99 ? 20.185 -1.964 -21.396 1.00 71.50 99 GLN A O 1
ATOM 826 N N . ARG A 1 100 ? 19.801 -1.695 -23.594 1.00 74.31 100 ARG A N 1
ATOM 827 C CA . ARG A 1 100 ? 21.217 -1.501 -23.968 1.00 74.31 100 ARG A CA 1
ATOM 828 C C . ARG A 1 100 ? 21.600 -0.023 -24.087 1.00 74.31 100 ARG A C 1
ATOM 830 O O . ARG A 1 100 ? 22.729 0.318 -23.757 1.00 74.31 100 ARG A O 1
ATOM 837 N N . ASN A 1 101 ? 20.673 0.832 -24.528 1.00 73.38 101 ASN A N 1
ATOM 838 C CA . ASN A 1 101 ? 20.878 2.275 -24.684 1.00 73.38 101 ASN A CA 1
ATOM 839 C C . ASN A 1 101 ? 19.555 3.033 -24.435 1.00 73.38 101 ASN A C 1
ATOM 841 O O . ASN A 1 101 ? 18.762 3.186 -25.362 1.00 73.38 101 ASN A O 1
ATOM 845 N N . PRO A 1 102 ? 19.282 3.473 -23.195 1.00 73.94 102 PRO A N 1
ATOM 846 C CA . PRO A 1 102 ? 18.147 4.346 -22.912 1.00 73.94 102 PRO A CA 1
ATOM 847 C C . PRO A 1 102 ? 18.300 5.698 -23.611 1.00 73.94 102 PRO A C 1
ATOM 849 O O . PRO A 1 102 ? 19.377 6.292 -23.544 1.00 73.94 102 PRO A O 1
ATOM 852 N N . ASP A 1 103 ? 17.224 6.215 -24.201 1.00 80.81 103 ASP A N 1
ATOM 853 C CA . ASP A 1 103 ? 17.123 7.645 -24.494 1.00 80.81 103 ASP A CA 1
ATOM 854 C C . ASP A 1 103 ? 16.664 8.434 -23.249 1.00 80.81 103 ASP A C 1
ATOM 856 O O . ASP A 1 103 ? 16.212 7.859 -22.253 1.00 80.81 103 ASP A O 1
ATOM 860 N N . GLU A 1 104 ? 16.808 9.763 -23.289 1.00 84.25 104 GLU A N 1
ATOM 861 C CA . GLU A 1 104 ? 16.459 10.643 -22.161 1.00 84.25 104 GLU A CA 1
ATOM 862 C C . GLU A 1 104 ? 14.972 10.542 -21.785 1.00 84.25 104 GLU A C 1
ATOM 864 O O . GLU A 1 104 ? 14.630 10.524 -20.603 1.00 84.25 104 GLU A O 1
ATOM 869 N N . SER A 1 105 ? 14.077 10.413 -22.771 1.00 83.50 105 SER A N 1
ATOM 870 C CA . SER A 1 105 ? 12.632 10.342 -22.518 1.00 83.50 105 SER A CA 1
ATOM 871 C C . SER A 1 105 ? 12.260 9.076 -21.749 1.00 83.50 105 SER A C 1
ATOM 873 O O . SER A 1 105 ? 11.451 9.104 -20.817 1.00 83.50 105 SER A O 1
ATOM 875 N N . LEU A 1 106 ? 12.884 7.959 -22.107 1.00 81.31 106 LEU A N 1
ATOM 876 C CA . LEU A 1 106 ? 12.670 6.674 -21.474 1.00 81.31 106 LEU A CA 1
ATOM 877 C C . LEU A 1 106 ? 13.222 6.650 -20.044 1.00 81.31 106 LEU A C 1
ATOM 879 O O . LEU A 1 106 ? 12.584 6.081 -19.155 1.00 81.31 106 LEU A O 1
ATOM 883 N N . GLN A 1 107 ? 14.351 7.321 -19.797 1.00 85.19 107 GLN A N 1
ATOM 884 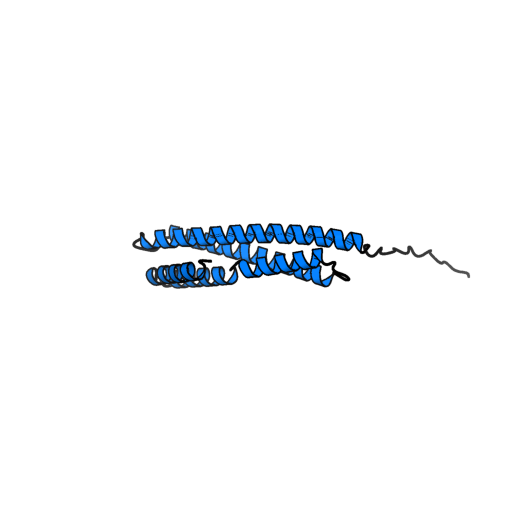C CA . GLN A 1 107 ? 14.893 7.512 -18.448 1.00 85.19 107 GLN A CA 1
ATOM 885 C C . GLN A 1 107 ? 13.944 8.327 -17.562 1.00 85.19 107 GLN A C 1
ATOM 887 O O . GLN A 1 107 ? 13.616 7.884 -16.460 1.00 85.19 107 GLN A O 1
ATOM 892 N N . GLU A 1 108 ? 13.428 9.458 -18.051 1.00 87.56 108 GLU A N 1
ATOM 893 C CA . GLU A 1 108 ? 12.476 10.284 -17.294 1.00 87.56 108 GLU A CA 1
ATOM 894 C C . GLU A 1 108 ? 11.227 9.489 -16.889 1.00 87.56 108 GLU A C 1
ATOM 896 O O . GLU A 1 108 ? 10.743 9.592 -15.757 1.00 87.56 108 GLU A O 1
ATOM 901 N N . LYS A 1 109 ? 10.707 8.643 -17.787 1.00 86.50 109 LYS A N 1
ATOM 902 C CA . LYS A 1 109 ? 9.565 7.772 -17.478 1.00 86.50 109 LYS A CA 1
ATOM 903 C C . LYS A 1 109 ? 9.893 6.760 -16.393 1.00 86.50 109 LYS A C 1
ATOM 905 O O . LYS A 1 109 ? 9.092 6.560 -15.483 1.00 86.50 109 LYS A O 1
ATOM 910 N N . GLN A 1 110 ? 11.065 6.136 -16.452 1.00 83.81 110 GLN A N 1
ATOM 911 C CA . GLN A 1 110 ? 11.503 5.193 -15.424 1.00 83.81 110 GLN A CA 1
ATOM 912 C C . GLN A 1 110 ? 11.638 5.873 -14.057 1.00 83.81 110 GLN A C 1
ATOM 914 O O . GLN A 1 110 ? 11.214 5.304 -13.049 1.00 83.81 110 GLN A O 1
ATOM 919 N N . GLU A 1 111 ? 12.152 7.103 -14.007 1.00 88.06 111 GLU A N 1
ATOM 920 C CA . GLU A 1 111 ? 12.209 7.890 -12.772 1.00 88.06 111 GLU A CA 1
ATOM 921 C C . GLU A 1 111 ? 10.814 8.229 -12.233 1.00 88.06 111 GLU A C 1
ATOM 923 O O . GLU A 1 111 ? 10.574 8.130 -11.027 1.00 88.06 111 GLU A O 1
ATOM 928 N N . GLN A 1 112 ? 9.870 8.594 -13.104 1.00 87.94 112 GLN A N 1
ATOM 929 C CA . GLN A 1 112 ? 8.477 8.824 -12.708 1.00 87.94 112 GLN A CA 1
ATOM 930 C C . GLN A 1 112 ? 7.842 7.558 -12.123 1.00 87.94 112 GLN A C 1
ATOM 932 O O . GLN A 1 112 ? 7.193 7.629 -11.081 1.00 87.94 112 GLN A O 1
ATOM 937 N N . LEU A 1 113 ? 8.074 6.393 -12.734 1.00 86.94 113 LEU A N 1
ATOM 938 C CA . LEU A 1 113 ? 7.593 5.114 -12.210 1.00 86.94 113 LEU A CA 1
ATOM 939 C C . LEU A 1 113 ? 8.191 4.810 -10.830 1.00 86.94 113 LEU A C 1
ATOM 941 O O . LEU A 1 113 ? 7.460 4.426 -9.919 1.00 86.94 113 LEU A O 1
ATOM 945 N N . GLN A 1 114 ? 9.496 5.031 -10.640 1.00 84.06 114 GLN A N 1
ATOM 946 C CA . GLN A 1 114 ? 10.147 4.868 -9.334 1.00 84.06 114 GLN A CA 1
ATOM 947 C C . GLN A 1 114 ? 9.569 5.808 -8.268 1.00 84.06 114 GLN A C 1
ATOM 949 O O . GLN A 1 114 ? 9.390 5.395 -7.122 1.00 84.06 114 GLN A O 1
ATOM 954 N N . LYS A 1 115 ? 9.234 7.052 -8.634 1.00 85.19 115 LYS A N 1
ATOM 955 C CA . LYS A 1 115 ? 8.541 7.982 -7.731 1.00 85.19 115 LYS A CA 1
ATOM 956 C C . LYS A 1 115 ? 7.166 7.451 -7.340 1.00 85.19 115 LYS A C 1
ATOM 958 O O . LYS A 1 115 ? 6.901 7.359 -6.146 1.00 85.19 115 LYS A O 1
ATOM 963 N N . LEU A 1 116 ? 6.366 6.998 -8.309 1.00 83.19 116 LEU A N 1
ATOM 964 C CA . LEU A 1 116 ? 5.052 6.411 -8.037 1.00 83.19 116 LEU A CA 1
ATOM 965 C C . LEU A 1 116 ? 5.151 5.228 -7.065 1.00 83.19 116 LEU A C 1
ATOM 967 O O . LEU A 1 116 ? 4.367 5.166 -6.125 1.00 83.19 116 LEU A O 1
ATOM 971 N N . PHE A 1 117 ? 6.148 4.344 -7.216 1.00 82.12 117 PHE A N 1
ATOM 972 C CA . PHE A 1 117 ? 6.392 3.260 -6.253 1.00 82.12 117 PHE A CA 1
ATOM 973 C C . PHE A 1 117 ? 6.588 3.780 -4.827 1.00 82.12 117 PHE A C 1
ATOM 975 O O . PHE A 1 117 ? 5.932 3.290 -3.905 1.00 82.12 117 PHE A O 1
ATOM 982 N N . ASN A 1 118 ? 7.455 4.778 -4.658 1.00 77.50 118 ASN A N 1
ATOM 983 C CA . ASN A 1 118 ? 7.761 5.363 -3.354 1.00 77.50 118 ASN A CA 1
ATOM 984 C C . ASN A 1 118 ? 6.553 6.090 -2.744 1.00 77.50 118 ASN A C 1
ATOM 986 O O . ASN A 1 118 ? 6.372 6.061 -1.531 1.00 77.50 118 ASN A O 1
ATOM 990 N N . GLU A 1 119 ? 5.711 6.708 -3.571 1.00 75.31 119 GLU A N 1
ATOM 991 C CA . GLU A 1 119 ? 4.536 7.465 -3.126 1.00 75.31 119 GLU A CA 1
ATOM 992 C C . GLU A 1 119 ? 3.361 6.582 -2.692 1.00 75.31 119 GLU A C 1
ATOM 994 O O . GLU A 1 119 ? 2.418 7.069 -2.070 1.00 75.31 119 GLU A O 1
ATOM 999 N N . THR A 1 120 ? 3.374 5.284 -3.001 1.00 69.69 120 THR A N 1
ATOM 1000 C CA . THR A 1 120 ? 2.161 4.481 -2.807 1.00 69.69 120 THR A CA 1
ATOM 1001 C C . THR A 1 120 ? 1.842 4.092 -1.362 1.00 69.69 120 THR A C 1
ATOM 1003 O O . THR A 1 120 ? 0.762 3.552 -1.109 1.00 69.69 120 THR A O 1
ATOM 1006 N N . GLY A 1 121 ? 2.770 4.286 -0.420 1.00 67.31 121 GLY A N 1
ATOM 1007 C CA . GLY A 1 121 ? 2.568 3.957 1.000 1.00 67.31 121 GLY A CA 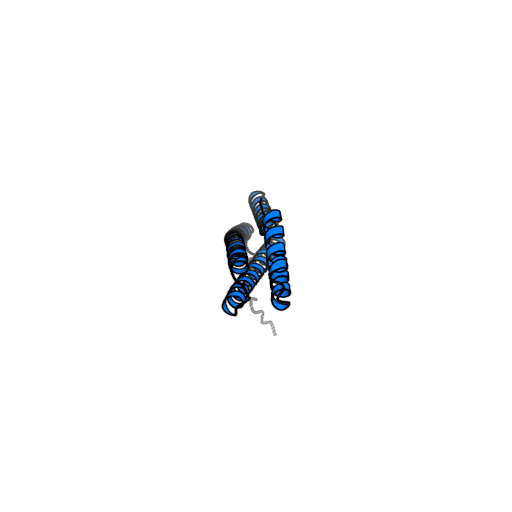1
ATOM 1008 C C . GLY A 1 121 ? 2.196 2.490 1.272 1.00 67.31 121 GLY A C 1
ATOM 1009 O O . GLY A 1 121 ? 1.613 2.175 2.307 1.00 67.31 121 GLY A O 1
ATOM 1010 N N . ASN A 1 122 ? 2.477 1.566 0.344 1.00 73.44 122 ASN A N 1
ATOM 1011 C CA . ASN A 1 122 ? 1.958 0.195 0.405 1.00 73.44 122 ASN A CA 1
ATOM 1012 C C . ASN A 1 122 ? 2.462 -0.570 1.646 1.00 73.44 122 ASN A C 1
ATOM 1014 O O . ASN A 1 122 ? 1.686 -1.238 2.331 1.00 73.44 122 ASN A O 1
ATOM 1018 N N . ASP A 1 123 ? 3.744 -0.418 1.984 1.00 80.25 123 ASP A N 1
ATOM 1019 C CA . ASP A 1 123 ? 4.336 -1.036 3.177 1.00 80.25 123 ASP A CA 1
ATOM 1020 C C . ASP A 1 123 ? 3.794 -0.440 4.483 1.00 80.25 123 ASP A C 1
ATOM 1022 O O . ASP A 1 123 ? 3.666 -1.136 5.493 1.00 80.25 123 ASP A O 1
ATOM 1026 N N . GLU A 1 124 ? 3.458 0.846 4.474 1.00 79.25 124 GLU A N 1
ATOM 1027 C CA . GLU A 1 124 ? 2.892 1.547 5.624 1.00 79.25 124 GLU A CA 1
ATOM 1028 C C . GLU A 1 124 ? 1.452 1.085 5.869 1.00 79.25 124 GLU A C 1
ATOM 1030 O O . GLU A 1 124 ? 1.103 0.699 6.987 1.00 79.25 124 GLU A O 1
ATOM 1035 N N . ILE A 1 125 ? 0.642 1.018 4.807 1.00 78.19 125 ILE A N 1
ATOM 1036 C CA . ILE A 1 125 ? -0.733 0.503 4.855 1.0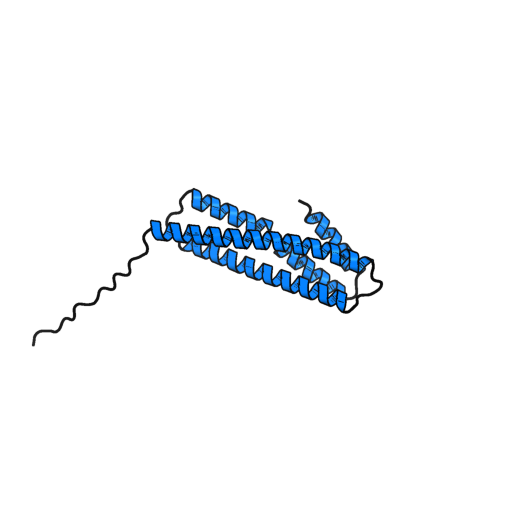0 78.19 125 ILE A CA 1
ATOM 1037 C C . ILE A 1 125 ? -0.743 -0.961 5.306 1.00 78.19 125 ILE A C 1
ATOM 1039 O O . ILE A 1 125 ? -1.578 -1.347 6.127 1.00 78.19 125 ILE A O 1
ATOM 1043 N N . LYS A 1 126 ? 0.203 -1.777 4.822 1.00 84.00 126 LYS A N 1
ATOM 1044 C CA . LYS A 1 126 ? 0.371 -3.169 5.256 1.00 84.00 126 LYS A CA 1
ATOM 1045 C C . LYS A 1 126 ? 0.571 -3.269 6.766 1.00 84.00 126 LYS A C 1
ATOM 1047 O O . LYS A 1 126 ? -0.178 -3.982 7.434 1.00 84.00 126 LYS A O 1
ATOM 1052 N N . LYS A 1 127 ? 1.548 -2.533 7.305 1.00 85.75 127 LYS A N 1
ATOM 1053 C CA . LYS A 1 127 ? 1.855 -2.538 8.743 1.00 85.75 127 LYS A CA 1
ATOM 1054 C C . LYS A 1 127 ? 0.653 -2.102 9.570 1.00 85.75 127 LYS A C 1
ATOM 1056 O O . LYS A 1 127 ? 0.330 -2.762 10.556 1.00 85.75 127 LYS A O 1
ATOM 106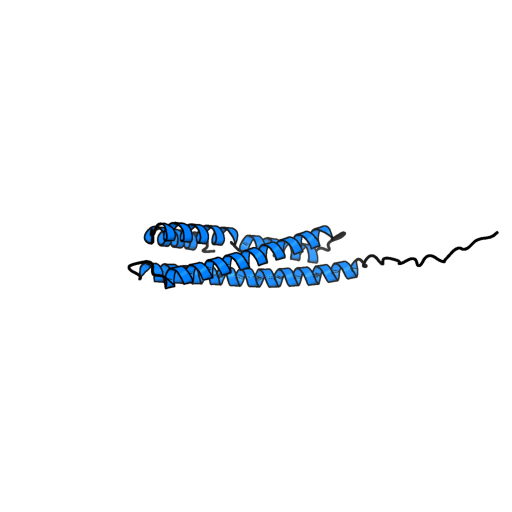1 N N . LEU A 1 128 ? -0.049 -1.048 9.144 1.00 82.12 128 LEU A N 1
ATOM 1062 C CA . LEU A 1 128 ? -1.257 -0.606 9.833 1.00 82.12 128 LEU A CA 1
ATOM 1063 C C . LEU A 1 128 ? -2.313 -1.722 9.875 1.00 82.12 128 LEU A C 1
ATOM 1065 O O . LEU A 1 128 ? -2.861 -2.011 10.939 1.00 82.12 128 LEU A O 1
ATOM 1069 N N . MET A 1 129 ? -2.591 -2.363 8.737 1.00 83.19 129 MET A N 1
ATOM 1070 C CA . MET A 1 129 ? -3.583 -3.438 8.644 1.00 83.19 129 MET A CA 1
ATOM 1071 C C . MET A 1 129 ? -3.227 -4.638 9.533 1.00 83.19 129 MET A C 1
ATOM 1073 O O . MET A 1 129 ? -4.107 -5.174 10.209 1.00 83.19 129 MET A O 1
ATOM 1077 N N . GLU A 1 130 ? -1.952 -5.034 9.578 1.00 87.38 130 GLU A N 1
ATOM 1078 C CA . GLU A 1 130 ? -1.453 -6.100 10.460 1.00 87.38 130 GLU A CA 1
ATOM 1079 C C . GLU A 1 130 ? -1.612 -5.734 11.945 1.00 87.38 130 GLU A C 1
ATOM 1081 O O . GLU A 1 130 ? -2.074 -6.545 12.751 1.00 87.38 130 GLU A O 1
ATOM 1086 N N . GLN A 1 131 ? -1.297 -4.492 12.321 1.00 84.44 131 GLN A N 1
ATOM 1087 C CA . GLN A 1 131 ? -1.456 -4.022 13.698 1.00 84.44 131 GLN A CA 1
ATOM 1088 C C . GLN A 1 131 ? -2.929 -3.952 14.117 1.00 84.44 131 GLN A C 1
ATOM 1090 O O . GLN A 1 131 ? -3.273 -4.409 15.207 1.00 84.44 131 GLN A O 1
ATOM 1095 N N . ILE A 1 132 ? -3.815 -3.451 13.248 1.00 81.19 132 ILE A N 1
ATOM 1096 C CA . ILE A 1 132 ? -5.262 -3.445 13.500 1.00 81.19 132 ILE A CA 1
ATOM 1097 C C . ILE A 1 132 ? -5.783 -4.882 13.661 1.00 81.19 132 ILE A C 1
ATOM 1099 O O . ILE A 1 132 ? -6.571 -5.145 14.570 1.00 81.19 132 ILE A O 1
ATOM 1103 N N . GLN A 1 133 ? -5.331 -5.828 12.829 1.00 82.19 133 GLN A N 1
ATOM 1104 C CA . GLN A 1 133 ? -5.685 -7.246 12.961 1.00 82.19 133 GLN A CA 1
ATOM 1105 C C . GLN A 1 133 ? -5.287 -7.825 14.319 1.00 82.19 133 GLN A C 1
ATOM 1107 O O . GLN A 1 133 ? -6.119 -8.447 14.983 1.00 82.19 133 GLN A O 1
ATOM 1112 N N . ASN A 1 134 ? -4.045 -7.596 14.746 1.00 86.38 134 ASN A N 1
ATOM 1113 C CA . ASN A 1 134 ? -3.545 -8.096 16.024 1.00 86.38 134 ASN A CA 1
ATOM 1114 C C . ASN A 1 134 ? -4.344 -7.525 17.201 1.00 86.38 134 ASN A C 1
ATOM 1116 O O . ASN A 1 134 ? -4.867 -8.284 18.015 1.00 86.38 134 ASN A O 1
ATOM 1120 N N . LEU A 1 135 ? -4.541 -6.205 17.232 1.00 81.31 135 LEU A N 1
ATOM 1121 C CA . LEU A 1 135 ? -5.277 -5.535 18.307 1.00 81.31 135 LEU A CA 1
ATOM 1122 C C . LEU A 1 135 ? -6.739 -5.990 18.381 1.00 81.31 135 LEU A C 1
ATOM 1124 O O . LEU A 1 135 ? -7.301 -6.118 19.467 1.00 81.31 135 LEU A O 1
ATOM 1128 N N . MET A 1 136 ? -7.369 -6.301 17.247 1.00 76.88 136 MET A N 1
ATOM 1129 C CA . MET A 1 136 ? -8.731 -6.839 17.248 1.00 76.88 136 MET A CA 1
ATOM 1130 C C . MET A 1 136 ? -8.826 -8.305 17.665 1.00 76.88 136 MET A C 1
ATOM 1132 O O . MET A 1 136 ? -9.843 -8.692 18.247 1.00 76.88 136 MET A O 1
ATOM 1136 N N . ASN A 1 137 ? -7.798 -9.113 17.404 1.00 81.19 137 ASN A N 1
ATOM 1137 C CA . ASN A 1 137 ? -7.710 -10.472 17.941 1.00 81.19 137 ASN A CA 1
ATOM 1138 C C . ASN A 1 137 ? -7.558 -10.458 19.466 1.00 81.19 137 ASN A C 1
ATOM 1140 O O . ASN A 1 137 ? -8.163 -11.280 20.149 1.00 81.19 137 ASN A O 1
ATOM 1144 N N . GLU A 1 138 ? -6.845 -9.466 19.997 1.00 83.19 138 GLU A N 1
ATOM 1145 C CA . GLU A 1 138 ? -6.726 -9.200 21.435 1.00 83.19 138 GLU A CA 1
ATOM 1146 C C . GLU A 1 138 ? -7.967 -8.504 22.033 1.00 83.19 138 GLU A C 1
ATOM 1148 O O . GLU A 1 138 ? -7.990 -8.186 23.220 1.00 83.19 138 GLU A O 1
ATOM 1153 N N . LEU A 1 139 ? -9.018 -8.273 21.228 1.00 75.44 139 LEU A N 1
ATOM 1154 C CA . LEU A 1 139 ? -10.235 -7.529 21.589 1.00 75.44 139 LEU A CA 1
ATOM 1155 C C . LEU A 1 139 ? -9.966 -6.097 22.094 1.00 75.44 139 LEU A C 1
ATOM 1157 O O . LEU A 1 139 ? -10.828 -5.484 22.726 1.00 75.44 139 LEU A O 1
ATOM 1161 N N . ASN A 1 140 ? -8.807 -5.526 21.763 1.00 81.44 140 ASN A N 1
ATOM 1162 C CA . ASN A 1 140 ? -8.391 -4.194 22.178 1.00 81.44 140 ASN A CA 1
ATOM 1163 C C . ASN A 1 140 ? -8.807 -3.123 21.157 1.00 81.44 140 ASN A C 1
ATOM 1165 O O . ASN A 1 140 ? -8.007 -2.577 20.392 1.00 81.44 140 ASN A O 1
ATOM 1169 N N . LYS A 1 141 ? -10.115 -2.839 21.129 1.00 77.50 141 LYS A N 1
ATOM 1170 C CA . LYS A 1 141 ? -10.734 -1.913 20.166 1.00 77.50 141 LYS A CA 1
ATOM 1171 C C . LYS A 1 141 ? -10.170 -0.492 20.256 1.00 77.50 141 LYS A C 1
ATOM 1173 O O . LYS A 1 141 ? -9.986 0.156 19.229 1.00 77.50 141 LYS A O 1
ATOM 1178 N N . ASP A 1 142 ? -9.920 -0.009 21.470 1.00 83.56 142 ASP A N 1
ATOM 1179 C CA . ASP A 1 142 ? -9.509 1.377 21.701 1.00 83.56 142 ASP A CA 1
ATOM 1180 C C . ASP A 1 142 ? -8.087 1.628 21.191 1.00 83.56 142 ASP A C 1
ATOM 1182 O O . ASP A 1 142 ? -7.844 2.630 20.518 1.00 83.56 142 ASP A O 1
ATOM 1186 N N . GLN A 1 143 ? -7.170 0.676 21.396 1.00 84.19 143 GLN A N 1
ATOM 1187 C CA . GLN A 1 143 ? -5.831 0.753 20.810 1.00 84.19 143 GLN A CA 1
ATOM 1188 C C . GLN A 1 143 ? -5.861 0.665 19.280 1.00 84.19 143 GLN A C 1
ATOM 1190 O O . GLN A 1 143 ? -5.127 1.398 18.618 1.00 84.19 143 GLN A O 1
ATOM 1195 N N . ALA A 1 144 ? -6.730 -0.176 18.703 1.00 83.75 144 ALA A N 1
ATOM 1196 C CA . ALA A 1 144 ? -6.878 -0.259 17.247 1.00 83.75 144 ALA A CA 1
ATOM 1197 C C . ALA A 1 144 ? -7.333 1.083 16.643 1.00 83.75 144 ALA A C 1
ATOM 1199 O O . ALA A 1 144 ? -6.826 1.502 15.602 1.00 83.75 144 ALA A O 1
ATOM 1200 N N . ILE A 1 145 ? -8.243 1.790 17.326 1.00 83.88 145 ILE A N 1
ATOM 1201 C CA . ILE A 1 145 ? -8.688 3.134 16.931 1.00 83.88 145 ILE A CA 1
ATOM 1202 C C . ILE A 1 145 ? -7.532 4.135 17.018 1.00 83.88 145 ILE A C 1
ATOM 1204 O O . ILE A 1 145 ? -7.291 4.855 16.051 1.00 83.88 145 ILE A O 1
ATOM 1208 N N . GLN A 1 146 ? -6.806 4.167 18.138 1.00 85.81 146 GLN A N 1
ATOM 1209 C CA . GLN A 1 146 ? -5.688 5.098 18.334 1.00 85.81 146 GLN A CA 1
ATOM 1210 C C . GLN A 1 146 ? -4.594 4.922 17.277 1.00 85.81 146 GLN A C 1
ATOM 1212 O O . GLN A 1 146 ? -4.098 5.910 16.739 1.00 85.81 146 GLN A O 1
ATOM 1217 N N . MET A 1 147 ? -4.250 3.676 16.943 1.00 82.75 147 MET A N 1
ATOM 1218 C CA . MET A 1 147 ? -3.253 3.384 15.914 1.00 82.75 147 MET A CA 1
ATOM 1219 C C . MET A 1 147 ? -3.695 3.908 14.540 1.00 82.75 147 MET A C 1
ATOM 1221 O O . MET A 1 147 ? -2.912 4.548 13.838 1.00 82.75 147 MET A O 1
ATOM 1225 N N . SER A 1 148 ? -4.967 3.702 14.181 1.00 81.81 148 SER A N 1
ATOM 1226 C CA . SER A 1 148 ? -5.533 4.225 12.933 1.00 81.81 148 SER A CA 1
ATOM 1227 C C . SER A 1 148 ? -5.484 5.754 12.873 1.00 81.81 148 SER A C 1
ATOM 1229 O O . SER A 1 148 ? -5.153 6.308 11.830 1.00 81.81 148 SER A O 1
ATOM 1231 N N . GLU A 1 149 ? -5.776 6.451 13.976 1.00 84.69 149 GLU A N 1
ATOM 1232 C CA . GLU A 1 149 ? -5.694 7.919 14.035 1.00 84.69 149 GLU A CA 1
ATOM 1233 C C . GLU A 1 149 ? -4.259 8.442 13.923 1.00 84.69 149 GLU A C 1
ATOM 1235 O O . GLU A 1 149 ? -4.018 9.469 13.288 1.00 84.69 149 GLU A O 1
ATOM 1240 N N . GLN A 1 150 ? -3.303 7.777 14.576 1.00 83.75 150 GLN A N 1
ATOM 1241 C CA . GLN A 1 150 ? -1.892 8.155 14.490 1.00 83.75 150 GLN A CA 1
ATOM 1242 C C . GLN A 1 150 ? -1.377 8.025 13.061 1.00 83.75 150 GLN A C 1
ATOM 1244 O O . GLN A 1 150 ? -0.653 8.897 12.587 1.00 83.75 150 GLN A O 1
ATOM 1249 N N . PHE A 1 151 ? -1.790 6.965 12.377 1.00 80.44 151 PHE A N 1
ATOM 1250 C CA . PHE A 1 151 ? -1.410 6.714 11.002 1.00 80.44 151 PHE A CA 1
ATOM 1251 C C . PHE A 1 151 ? -2.029 7.715 10.022 1.00 80.44 151 PHE A C 1
ATOM 1253 O O . PHE A 1 151 ? -1.312 8.282 9.206 1.00 80.44 151 PHE A O 1
ATOM 1260 N N . GLU A 1 152 ? -3.327 8.017 10.142 1.00 75.50 152 GLU A N 1
ATOM 1261 C CA . GLU A 1 152 ? -3.965 9.069 9.333 1.00 75.50 152 GLU A CA 1
ATOM 1262 C C . GLU A 1 152 ? -3.221 10.406 9.445 1.00 75.50 152 GLU A C 1
ATOM 1264 O O . GLU A 1 152 ? -3.025 11.084 8.443 1.00 75.50 152 GLU A O 1
ATOM 1269 N N . LYS A 1 153 ? -2.749 10.765 10.646 1.00 82.00 153 LYS A N 1
ATOM 1270 C CA . LYS A 1 153 ? -1.953 11.985 10.860 1.00 82.00 153 LYS A CA 1
ATOM 1271 C C . LYS A 1 153 ? -0.575 11.941 10.199 1.00 82.00 153 LYS A C 1
ATOM 1273 O O . LYS A 1 153 ? -0.051 12.998 9.875 1.00 82.00 153 LYS A O 1
ATOM 1278 N N . GLN A 1 154 ? 0.019 10.759 10.040 1.00 73.31 154 GLN A N 1
ATOM 1279 C CA . GLN A 1 154 ? 1.302 10.590 9.351 1.00 73.31 154 GLN A CA 1
ATOM 1280 C C . GLN A 1 154 ? 1.151 10.629 7.827 1.00 73.31 154 GLN A C 1
ATOM 1282 O O . GLN A 1 154 ? 2.052 11.110 7.152 1.00 73.31 154 GLN A O 1
ATOM 1287 N N . ILE A 1 155 ? 0.019 10.151 7.300 1.00 69.19 155 ILE A N 1
ATOM 1288 C CA . ILE A 1 155 ? -0.244 10.056 5.854 1.00 69.19 155 ILE A CA 1
ATOM 1289 C C . ILE A 1 155 ? -0.886 11.327 5.274 1.00 69.19 155 ILE A C 1
ATOM 1291 O O . ILE A 1 155 ? -0.993 11.456 4.056 1.00 69.19 155 ILE A O 1
ATOM 1295 N N . GLN A 1 156 ? -1.290 12.297 6.101 1.00 48.47 156 GLN A N 1
ATOM 1296 C CA . GLN A 1 156 ? -1.664 13.620 5.594 1.00 48.47 156 GLN A CA 1
ATOM 1297 C C . GLN A 1 156 ? -0.452 14.318 4.948 1.00 48.47 156 GLN A C 1
ATOM 1299 O O . GLN A 1 156 ? 0.343 14.964 5.629 1.00 48.47 156 GLN A O 1
ATOM 1304 N N . ILE A 1 157 ? -0.343 14.144 3.626 1.00 41.81 157 ILE A N 1
ATOM 1305 C CA . ILE A 1 157 ? 0.376 14.994 2.667 1.00 41.81 157 ILE A CA 1
ATOM 1306 C C . ILE A 1 157 ? -0.433 16.276 2.458 1.00 41.81 157 ILE A C 1
ATOM 1308 O O . ILE A 1 157 ? -1.673 16.161 2.298 1.00 41.81 157 ILE A O 1
#

Radius of gyration: 24.49 Å; Cα contacts (8 Å, |Δi|>4): 84; chains: 1; bounding box: 52×57×74 Å

Sequence (157 aa):
MAANHPEANFLEYKEASDEELAQKEEINNEAIKDNLEDAVKQSKKLLEKLGDYKDKLRQKKSLDWQTKKDLEKMTEQQKKLQEQFEDAKKKLEENLKKQRNPDESLQEKQEQLQKLFNETGNDEIKKLMEQIQNLMNELNKDQAIQMSEQFEKQIQI